Protein AF-A0A6I5C3G8-F1 (afdb_monomer_lite)

Structure (mmCIF, N/CA/C/O backbone):
data_AF-A0A6I5C3G8-F1
#
_entry.id   AF-A0A6I5C3G8-F1
#
loop_
_atom_site.group_PDB
_atom_site.id
_atom_site.type_symbol
_atom_site.label_atom_id
_atom_site.label_alt_id
_atom_site.label_comp_id
_atom_site.label_asym_id
_atom_site.label_entity_id
_atom_site.label_seq_id
_atom_site.pdbx_PDB_ins_code
_atom_site.Cartn_x
_atom_site.Cartn_y
_atom_site.Cartn_z
_atom_site.occupancy
_atom_site.B_iso_or_equiv
_atom_site.auth_seq_id
_atom_site.auth_comp_id
_atom_site.auth_asym_id
_atom_site.auth_atom_id
_atom_site.pdbx_PDB_model_num
ATOM 1 N N . MET A 1 1 ? 79.965 7.608 -47.794 1.00 41.91 1 MET A N 1
ATOM 2 C CA . MET A 1 1 ? 79.517 8.534 -48.854 1.00 41.91 1 MET A CA 1
ATOM 3 C C . MET A 1 1 ? 78.112 8.096 -49.259 1.00 41.91 1 MET A C 1
ATOM 5 O O . MET A 1 1 ? 78.017 7.199 -50.078 1.00 41.91 1 MET A O 1
ATOM 9 N N . HIS A 1 2 ? 77.092 8.717 -48.64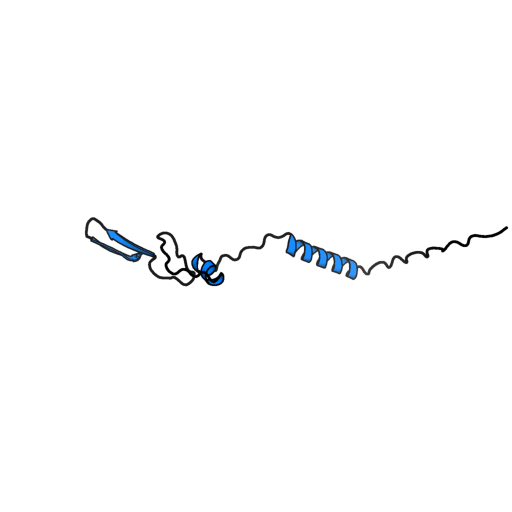3 1.00 41.38 2 HIS A N 1
ATOM 10 C CA . HIS A 1 2 ? 75.659 8.724 -49.014 1.00 41.38 2 HIS A CA 1
ATOM 11 C C . HIS A 1 2 ? 74.858 7.411 -48.857 1.00 41.38 2 HIS A C 1
ATOM 13 O O . HIS A 1 2 ? 75.323 6.354 -49.249 1.00 41.38 2 HIS A O 1
ATOM 19 N N . ASP A 1 3 ? 73.629 7.378 -48.341 1.00 47.25 3 ASP A N 1
ATOM 20 C CA . ASP A 1 3 ? 72.772 8.361 -47.662 1.00 47.25 3 ASP A CA 1
ATOM 21 C C . ASP A 1 3 ? 71.608 7.566 -47.024 1.00 47.25 3 ASP A C 1
ATOM 23 O O . ASP A 1 3 ? 71.046 6.670 -47.656 1.00 47.25 3 ASP A O 1
ATOM 27 N N . VAL A 1 4 ? 71.277 7.845 -45.759 1.00 57.59 4 VAL A N 1
ATOM 2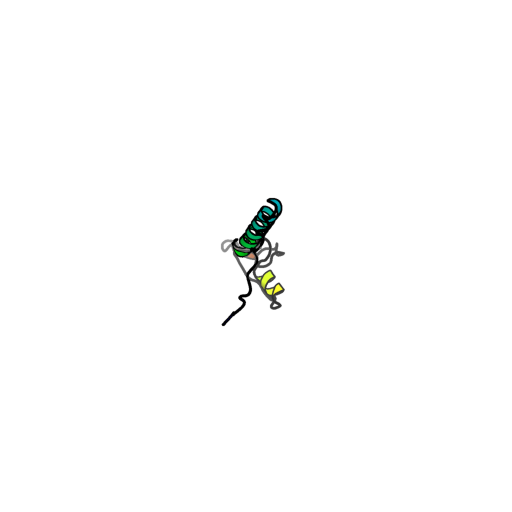8 C CA . VAL A 1 4 ? 70.132 7.253 -45.047 1.00 57.59 4 VAL A CA 1
ATOM 29 C C . VAL A 1 4 ? 68.866 7.988 -45.491 1.00 57.59 4 VAL A C 1
ATOM 31 O O . VAL A 1 4 ? 68.585 9.105 -45.059 1.00 57.59 4 VAL A O 1
ATOM 34 N N . SER A 1 5 ? 68.079 7.352 -46.357 1.00 56.06 5 SER A N 1
ATOM 35 C CA . SER A 1 5 ? 66.788 7.886 -46.792 1.00 56.06 5 SER A CA 1
ATOM 36 C C . SER A 1 5 ? 65.731 7.726 -45.693 1.00 56.06 5 SER A C 1
ATOM 38 O O . SER A 1 5 ? 65.309 6.621 -45.354 1.00 56.06 5 SER A O 1
ATOM 40 N N . ARG A 1 6 ? 65.315 8.864 -45.124 1.00 57.19 6 ARG A N 1
ATOM 41 C CA . ARG A 1 6 ? 64.185 9.004 -44.191 1.00 57.19 6 ARG A CA 1
ATOM 42 C C . ARG A 1 6 ? 62.850 8.679 -44.879 1.00 57.19 6 ARG A C 1
ATOM 44 O O . ARG A 1 6 ? 62.643 9.132 -46.003 1.00 57.19 6 ARG A O 1
ATOM 51 N N . PRO A 1 7 ? 61.881 8.060 -44.184 1.00 53.09 7 PRO A N 1
ATOM 52 C CA . PRO A 1 7 ? 60.479 8.172 -44.562 1.00 53.09 7 PRO A CA 1
ATOM 53 C C . PRO A 1 7 ? 59.969 9.583 -44.223 1.00 53.09 7 PRO A C 1
ATOM 55 O O . PRO A 1 7 ? 59.969 10.010 -43.067 1.00 53.09 7 PRO A O 1
ATOM 58 N N . THR A 1 8 ? 59.551 10.331 -45.241 1.00 56.59 8 THR A N 1
ATOM 59 C CA . THR A 1 8 ? 58.846 11.606 -45.094 1.00 56.59 8 THR A CA 1
ATOM 60 C C . THR A 1 8 ? 57.381 11.335 -44.749 1.00 56.59 8 THR A C 1
ATOM 62 O O . THR A 1 8 ? 56.616 10.814 -45.557 1.00 56.59 8 THR A O 1
ATOM 65 N N . ALA A 1 9 ? 56.980 11.687 -43.526 1.00 52.88 9 ALA A N 1
ATOM 66 C CA . ALA A 1 9 ? 55.578 11.771 -43.141 1.00 52.88 9 ALA A CA 1
ATOM 67 C C . ALA A 1 9 ? 54.904 12.864 -43.984 1.00 52.88 9 ALA A C 1
ATOM 69 O O . ALA A 1 9 ? 55.232 14.046 -43.863 1.00 52.88 9 ALA A O 1
ATOM 70 N N . GLY A 1 10 ? 53.999 12.459 -44.875 1.00 50.41 10 GLY A N 1
ATOM 71 C CA . GLY A 1 10 ? 53.152 13.388 -45.613 1.00 50.41 10 GLY A CA 1
ATOM 72 C C . GLY A 1 10 ? 52.277 14.204 -44.654 1.00 50.41 10 GLY A C 1
ATOM 73 O O . GLY A 1 10 ? 51.955 13.729 -43.560 1.00 50.41 10 GLY A O 1
ATOM 74 N N . PRO A 1 11 ? 51.879 15.429 -45.030 1.00 48.94 11 PRO A N 1
ATOM 75 C CA . PRO A 1 11 ? 50.966 16.213 -44.220 1.00 48.94 11 PRO A CA 1
ATOM 76 C C . PRO A 1 11 ? 49.655 15.437 -44.116 1.00 48.94 11 PRO A C 1
ATOM 78 O O . PRO A 1 11 ? 49.006 15.162 -45.127 1.00 48.94 11 PRO A O 1
ATOM 81 N N . ALA A 1 12 ? 49.272 15.071 -42.892 1.00 52.31 12 ALA A N 1
ATOM 82 C CA . ALA A 1 12 ? 47.915 14.656 -42.598 1.00 52.31 12 ALA A CA 1
ATOM 83 C C . ALA A 1 12 ? 47.012 15.796 -43.071 1.00 52.31 12 ALA A C 1
ATOM 85 O O . ALA A 1 12 ? 46.961 16.860 -42.451 1.00 52.31 12 ALA A O 1
ATOM 86 N N . ALA A 1 13 ? 46.386 15.605 -44.232 1.00 50.84 13 ALA A N 1
ATOM 87 C CA . ALA A 1 13 ? 45.388 16.505 -44.757 1.00 50.84 13 ALA A CA 1
ATOM 88 C C . ALA A 1 13 ? 44.328 16.626 -43.668 1.00 50.84 13 ALA A C 1
ATOM 90 O O . ALA A 1 13 ? 43.561 15.696 -43.423 1.00 50.84 13 ALA A O 1
ATOM 91 N N . ALA A 1 14 ? 44.354 17.748 -42.954 1.00 60.78 14 ALA A N 1
ATOM 92 C CA . ALA A 1 14 ? 43.339 18.105 -41.992 1.00 60.78 14 ALA A CA 1
ATOM 93 C C . ALA A 1 14 ? 42.056 18.324 -42.793 1.00 60.78 14 ALA A C 1
ATOM 95 O O . ALA A 1 14 ? 41.756 19.434 -43.236 1.00 60.78 14 ALA A O 1
ATOM 96 N N . LEU A 1 15 ? 41.332 17.233 -43.046 1.00 59.28 15 LEU A N 1
ATOM 97 C CA . LEU A 1 15 ? 39.977 17.277 -43.552 1.00 59.28 15 LEU A CA 1
ATOM 98 C C . LEU A 1 15 ? 39.188 18.078 -42.525 1.00 59.28 15 LEU A C 1
ATOM 100 O O . LEU A 1 15 ? 38.871 17.574 -41.450 1.00 59.28 15 LEU A O 1
ATOM 104 N N . ARG A 1 16 ? 38.930 19.354 -42.830 1.00 62.09 16 ARG A N 1
ATOM 105 C CA . ARG A 1 16 ? 37.992 20.177 -42.071 1.00 62.09 16 ARG A CA 1
ATOM 106 C C . ARG A 1 16 ? 36.672 19.419 -42.089 1.00 62.09 16 ARG A C 1
ATOM 108 O O . ARG A 1 16 ? 36.079 19.310 -43.166 1.00 62.09 16 ARG A O 1
ATOM 115 N N . PRO A 1 17 ? 36.219 18.871 -40.951 1.00 58.12 17 PRO A N 1
ATOM 116 C CA . PRO A 1 17 ? 34.952 18.187 -40.951 1.00 58.12 17 PRO A CA 1
ATOM 117 C C . PRO A 1 17 ? 33.890 19.226 -41.323 1.00 58.12 17 PRO A C 1
ATOM 119 O O . PRO A 1 17 ? 33.927 20.351 -40.805 1.00 58.12 17 PRO A O 1
ATOM 122 N N . PRO A 1 18 ? 32.959 18.895 -42.232 1.00 69.06 18 PRO A N 1
ATOM 123 C CA . PRO A 1 18 ? 31.773 19.699 -42.458 1.00 69.06 18 PRO A CA 1
ATOM 124 C C . PRO A 1 18 ? 31.176 20.082 -41.108 1.00 69.06 18 PRO A C 1
ATOM 126 O O . PRO A 1 18 ? 31.117 19.256 -40.197 1.00 69.06 18 PRO A O 1
ATOM 129 N N . ARG A 1 19 ? 30.713 21.324 -40.963 1.00 69.62 19 ARG A N 1
ATOM 130 C CA . ARG A 1 19 ? 30.116 21.814 -39.707 1.00 69.62 19 ARG A CA 1
ATOM 131 C C . ARG A 1 19 ? 29.019 20.877 -39.172 1.00 69.62 19 ARG A C 1
ATOM 133 O O . ARG A 1 19 ? 28.865 20.758 -37.965 1.00 69.62 19 ARG A O 1
ATOM 140 N N . HIS A 1 20 ? 28.356 20.147 -40.071 1.00 67.62 20 HIS A N 1
ATOM 141 C CA . HIS A 1 20 ? 27.372 19.103 -39.779 1.00 67.62 20 HIS A CA 1
ATOM 142 C C . HIS A 1 20 ? 27.932 17.880 -39.027 1.00 67.62 20 HIS A C 1
ATOM 144 O O . HIS A 1 20 ? 27.255 17.333 -38.161 1.00 67.62 20 HIS A O 1
ATOM 150 N N . LEU A 1 21 ? 29.170 17.465 -39.315 1.00 78.50 21 LEU A N 1
ATOM 151 C CA . LEU A 1 21 ? 29.854 16.371 -38.612 1.00 78.50 21 LEU A CA 1
ATOM 152 C C . LEU A 1 21 ? 30.262 16.784 -37.194 1.00 78.50 21 LEU A C 1
ATOM 154 O O . LEU A 1 21 ? 30.087 16.013 -36.255 1.00 78.50 21 LEU A O 1
ATOM 158 N N . LEU A 1 22 ? 30.730 18.023 -37.027 1.00 81.25 22 LEU A N 1
ATOM 159 C CA . LEU A 1 22 ? 31.018 18.596 -35.708 1.00 81.25 22 LEU A CA 1
ATOM 160 C C . LEU A 1 22 ? 29.748 18.710 -34.853 1.00 81.25 22 LEU A C 1
ATOM 162 O O . LEU A 1 22 ? 29.762 18.326 -33.686 1.00 81.25 22 LEU A O 1
ATOM 166 N N . SER A 1 23 ? 28.636 19.173 -35.433 1.00 83.94 23 SER A N 1
ATOM 167 C CA . SER A 1 23 ? 27.356 19.242 -34.720 1.00 83.94 23 SER A CA 1
ATOM 168 C C . SER A 1 23 ? 26.784 17.863 -34.386 1.00 83.94 23 SER A C 1
ATOM 170 O O . SER A 1 23 ? 26.245 17.688 -33.297 1.00 83.94 23 SER A O 1
ATOM 172 N N . ALA A 1 24 ? 26.926 16.873 -35.276 1.00 87.06 24 ALA A N 1
ATOM 173 C CA . ALA A 1 24 ? 26.452 15.512 -35.026 1.00 87.06 24 ALA A CA 1
ATOM 174 C C . ALA A 1 24 ? 27.209 14.844 -33.866 1.00 87.06 24 ALA A C 1
ATOM 176 O O . ALA A 1 24 ? 26.592 14.231 -32.998 1.00 87.06 24 ALA A O 1
ATOM 177 N N . LEU A 1 25 ? 28.534 15.014 -33.809 1.00 89.56 25 LEU A N 1
ATOM 178 C CA . LEU A 1 25 ? 29.354 14.498 -32.711 1.00 89.56 25 LEU A CA 1
ATOM 179 C C . LEU A 1 25 ? 29.045 15.190 -31.383 1.00 89.56 25 LEU A C 1
ATOM 181 O O . LEU A 1 25 ? 28.939 14.517 -30.361 1.00 89.56 25 LEU A O 1
ATOM 185 N N . ALA A 1 26 ? 28.855 16.512 -31.393 1.00 91.75 26 ALA A N 1
ATOM 186 C CA . ALA A 1 26 ? 28.464 17.253 -30.197 1.00 91.75 26 ALA A CA 1
ATOM 187 C C . ALA A 1 26 ? 27.093 16.799 -29.670 1.00 91.75 26 ALA A C 1
ATOM 189 O O . ALA A 1 26 ? 26.944 16.578 -28.471 1.00 91.75 26 ALA A O 1
ATOM 190 N N . ALA A 1 27 ? 26.114 16.594 -30.559 1.00 91.56 27 ALA A N 1
ATOM 191 C CA . ALA A 1 27 ? 24.800 16.074 -30.189 1.00 91.56 27 ALA A CA 1
ATOM 192 C C . ALA A 1 27 ? 24.892 14.653 -29.611 1.00 91.56 27 ALA A C 1
ATOM 194 O O . ALA A 1 27 ? 24.300 14.377 -28.570 1.00 91.56 27 ALA A O 1
ATOM 195 N N . LEU A 1 28 ? 25.678 13.768 -30.234 1.00 93.56 28 LEU A N 1
ATOM 196 C CA . LEU A 1 28 ? 25.880 12.406 -29.741 1.00 93.56 28 LEU A CA 1
ATOM 197 C C . LEU A 1 28 ? 26.564 12.388 -28.367 1.00 93.56 28 LEU A C 1
ATOM 199 O O . LEU A 1 28 ? 26.125 11.663 -27.478 1.00 93.56 28 LEU A O 1
ATOM 203 N N . ALA A 1 29 ? 27.601 13.207 -28.174 1.00 93.19 29 ALA A N 1
ATOM 204 C CA . ALA A 1 29 ? 28.289 13.336 -26.893 1.00 93.19 29 ALA A CA 1
ATOM 205 C C . ALA A 1 29 ? 27.361 13.885 -25.799 1.00 93.19 29 ALA A C 1
ATOM 207 O O . ALA A 1 29 ? 27.394 13.397 -24.671 1.00 93.19 29 ALA A O 1
ATOM 208 N N . LEU A 1 30 ? 26.498 14.850 -26.135 1.00 91.50 30 LEU A N 1
ATOM 209 C CA . LEU A 1 30 ? 25.505 15.388 -25.208 1.00 91.50 30 LEU A CA 1
ATOM 210 C C . LEU A 1 30 ? 24.475 14.320 -24.805 1.00 91.50 30 LEU A C 1
ATOM 212 O O . LEU A 1 30 ? 24.172 14.188 -23.624 1.00 91.50 30 LEU A O 1
ATOM 216 N N . VAL A 1 31 ? 23.976 13.526 -25.761 1.00 91.69 31 VAL A N 1
ATOM 217 C CA . VAL A 1 31 ? 23.031 12.425 -25.495 1.00 91.69 31 VAL A CA 1
ATOM 218 C C . VAL A 1 31 ? 23.677 11.343 -24.632 1.00 91.69 31 VAL A C 1
ATOM 220 O O . VAL A 1 31 ? 23.077 10.896 -23.656 1.00 91.69 31 VAL A O 1
ATOM 223 N N . LEU A 1 32 ? 24.912 10.947 -24.946 1.00 91.06 32 LEU A N 1
ATOM 224 C CA . LEU A 1 32 ? 25.627 9.925 -24.183 1.00 91.06 32 LEU A CA 1
ATOM 225 C C . LEU A 1 32 ? 25.969 10.411 -22.767 1.00 91.06 32 LEU A C 1
ATOM 227 O O . LEU A 1 32 ? 25.789 9.675 -21.801 1.00 91.06 32 LEU A O 1
ATOM 231 N N . GLY A 1 33 ? 26.391 11.671 -22.633 1.00 90.88 33 GLY A N 1
ATOM 232 C CA . GLY A 1 33 ? 26.607 12.313 -21.339 1.00 90.88 33 GLY A CA 1
ATOM 233 C C . GLY A 1 33 ? 25.321 12.423 -20.520 1.00 90.88 33 GLY A C 1
ATOM 234 O O . GLY A 1 33 ? 25.349 12.193 -19.315 1.00 90.88 33 GLY A O 1
ATOM 235 N N . ALA A 1 34 ? 24.183 12.695 -21.163 1.00 86.81 34 ALA A N 1
ATOM 236 C CA . ALA A 1 34 ? 22.884 12.737 -20.501 1.00 86.81 34 ALA A CA 1
ATOM 237 C C . ALA A 1 34 ? 22.445 11.351 -19.985 1.00 86.81 34 ALA A C 1
ATOM 239 O O . ALA A 1 34 ? 21.998 11.229 -18.848 1.00 86.81 34 ALA A O 1
ATOM 240 N N . LEU A 1 35 ? 22.634 10.292 -20.778 1.00 82.69 35 LEU A N 1
ATOM 241 C CA . LEU A 1 35 ? 22.3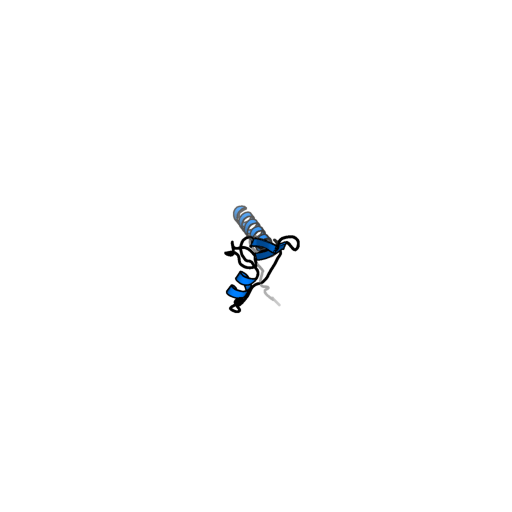03 8.915 -20.383 1.00 82.69 35 LEU A CA 1
ATOM 242 C C . LEU A 1 35 ? 23.080 8.435 -19.147 1.00 82.69 35 LEU A C 1
ATOM 244 O O . LEU A 1 35 ? 22.564 7.629 -18.380 1.00 82.69 35 LEU A O 1
ATOM 248 N N . ILE A 1 36 ? 24.312 8.915 -18.964 1.00 83.75 36 ILE A N 1
ATOM 249 C CA . ILE A 1 36 ? 25.191 8.508 -17.856 1.00 83.75 36 ILE A CA 1
ATOM 250 C C . ILE A 1 36 ? 25.061 9.463 -16.659 1.00 83.75 36 ILE A C 1
ATOM 252 O O . ILE A 1 36 ? 25.199 9.046 -15.511 1.00 83.75 36 ILE A O 1
ATOM 256 N N . GLY A 1 37 ? 24.840 10.753 -16.921 1.00 79.25 37 GLY A N 1
ATOM 257 C CA . GLY A 1 37 ? 24.933 11.815 -15.921 1.00 79.25 37 GLY A CA 1
ATOM 258 C C . GLY A 1 37 ? 23.619 12.193 -15.242 1.00 79.25 37 GLY A C 1
ATOM 259 O O . GLY A 1 37 ? 23.663 12.817 -14.182 1.00 79.25 37 GLY A O 1
ATOM 260 N N . LEU A 1 38 ? 22.460 11.852 -15.816 1.00 79.56 38 LEU A N 1
ATOM 261 C CA . LEU A 1 38 ? 21.183 12.128 -15.161 1.00 79.56 38 LEU A CA 1
ATOM 262 C C . LEU A 1 38 ? 20.828 10.991 -14.194 1.00 79.56 38 LEU A C 1
ATOM 264 O O . LEU A 1 38 ? 20.860 9.823 -14.588 1.00 79.56 38 LEU A O 1
ATOM 268 N N . PRO A 1 39 ? 20.436 11.299 -12.943 1.00 70.75 39 PRO A N 1
ATOM 269 C CA . PRO A 1 39 ? 19.847 10.292 -12.079 1.00 70.75 39 PRO A CA 1
ATOM 270 C C . PRO A 1 39 ? 18.581 9.768 -12.759 1.00 70.75 39 PRO A C 1
ATOM 272 O O . PRO A 1 39 ? 17.704 10.546 -13.142 1.00 70.75 39 PRO A O 1
ATOM 275 N N . ALA A 1 40 ? 18.484 8.449 -12.920 1.00 70.19 40 ALA A N 1
ATOM 276 C CA . ALA A 1 40 ? 17.252 7.835 -13.382 1.00 70.19 40 ALA A CA 1
ATOM 277 C C . ALA A 1 40 ? 16.132 8.228 -12.411 1.00 70.19 40 ALA A C 1
ATOM 279 O O . ALA A 1 40 ? 16.197 7.926 -11.216 1.00 70.19 40 ALA A O 1
ATOM 280 N N . VAL A 1 41 ? 15.108 8.921 -12.912 1.00 62.47 41 VAL A N 1
ATOM 281 C CA . VAL A 1 41 ? 13.881 9.119 -12.146 1.00 62.47 41 VAL A CA 1
ATOM 282 C C . VAL A 1 41 ? 13.263 7.740 -11.965 1.00 62.47 41 VAL A C 1
ATOM 284 O O . VAL A 1 41 ? 12.778 7.124 -12.913 1.00 62.47 41 VAL A O 1
ATOM 287 N N . SER A 1 42 ? 13.354 7.202 -10.750 1.00 57.22 42 SER A N 1
ATOM 288 C CA . SER A 1 42 ? 12.636 5.983 -10.412 1.00 57.22 42 SER A CA 1
ATOM 289 C C . SER A 1 42 ? 11.157 6.317 -10.546 1.00 57.22 42 SER A C 1
ATOM 291 O O . SER A 1 42 ? 10.618 7.079 -9.743 1.00 57.22 42 SER A O 1
ATOM 293 N N . GLN A 1 43 ? 10.505 5.803 -11.591 1.00 54.84 43 GLN A N 1
ATOM 294 C CA . GLN A 1 43 ? 9.059 5.909 -11.764 1.00 54.84 43 GLN A CA 1
ATOM 295 C C . GLN A 1 43 ? 8.366 4.976 -10.762 1.00 54.84 43 GLN A C 1
ATOM 297 O O . GLN A 1 43 ? 7.587 4.099 -11.122 1.00 54.84 43 GLN A O 1
ATOM 302 N N . ALA A 1 44 ? 8.649 5.157 -9.473 1.00 52.31 44 ALA A N 1
ATOM 303 C CA . ALA A 1 44 ? 7.900 4.569 -8.377 1.00 52.31 44 ALA A CA 1
ATOM 304 C C . ALA A 1 44 ? 6.581 5.338 -8.210 1.00 52.31 44 ALA A C 1
ATOM 306 O O . ALA A 1 44 ? 6.277 5.890 -7.160 1.00 52.31 44 ALA A O 1
ATOM 307 N N . ALA A 1 45 ? 5.804 5.372 -9.288 1.00 58.84 45 ALA A N 1
ATOM 308 C CA . ALA A 1 45 ? 4.372 5.588 -9.237 1.00 58.84 45 ALA A CA 1
ATOM 309 C C . ALA A 1 45 ? 3.602 4.254 -9.398 1.00 58.84 45 ALA A C 1
ATOM 311 O O . ALA A 1 45 ? 2.390 4.292 -9.550 1.00 58.84 45 ALA A O 1
ATOM 312 N N . GLY A 1 46 ? 4.256 3.073 -9.369 1.00 70.94 46 GLY A N 1
ATOM 313 C CA . GLY A 1 46 ? 3.604 1.827 -9.820 1.00 70.94 46 GLY A CA 1
ATOM 314 C C . GLY A 1 46 ? 4.092 0.476 -9.277 1.00 70.94 46 GLY A C 1
ATOM 315 O O . GLY A 1 46 ? 3.737 -0.542 -9.853 1.00 70.94 46 GLY A O 1
ATOM 316 N N . SER A 1 47 ? 4.873 0.412 -8.195 1.00 82.19 47 SER A N 1
ATOM 317 C CA . SER A 1 47 ? 5.231 -0.873 -7.567 1.00 82.19 47 SER A CA 1
ATOM 318 C C . SER A 1 47 ? 5.397 -0.699 -6.058 1.00 82.19 47 SER A C 1
ATOM 320 O O . SER A 1 47 ? 6.296 0.014 -5.610 1.00 82.19 47 SER A O 1
ATOM 322 N N . LEU A 1 48 ? 4.536 -1.340 -5.272 1.00 93.50 48 LEU A N 1
ATOM 323 C CA . LEU A 1 48 ? 4.617 -1.410 -3.814 1.00 93.50 48 LEU A CA 1
ATOM 324 C C . LEU A 1 48 ? 5.464 -2.618 -3.371 1.00 93.50 48 LEU A C 1
ATOM 326 O O . LEU A 1 48 ? 5.881 -3.418 -4.211 1.00 93.50 48 LEU A O 1
ATOM 330 N N . PRO A 1 49 ? 5.790 -2.759 -2.070 1.00 95.00 49 PRO A N 1
ATOM 331 C CA . PRO A 1 49 ? 6.721 -3.786 -1.607 1.00 95.00 49 PRO A CA 1
ATOM 332 C C . PRO A 1 49 ? 6.399 -5.201 -2.103 1.00 95.00 49 PRO A C 1
ATOM 334 O O . PRO A 1 49 ? 7.298 -5.883 -2.587 1.00 95.00 49 PRO A O 1
ATOM 337 N N . CYS A 1 50 ? 5.136 -5.631 -2.056 1.00 96.88 50 CYS A N 1
ATOM 338 C CA . CYS A 1 50 ? 4.764 -6.969 -2.515 1.00 96.88 50 CYS A CA 1
ATOM 339 C C . CYS A 1 50 ? 4.791 -7.132 -4.038 1.00 96.88 50 CYS A C 1
ATOM 341 O O . CYS A 1 50 ? 5.023 -8.248 -4.501 1.00 96.88 50 CYS A O 1
ATOM 343 N N . ASP A 1 51 ? 4.645 -6.053 -4.813 1.00 95.81 51 ASP A N 1
ATOM 344 C CA . ASP A 1 51 ? 4.871 -6.096 -6.262 1.00 95.81 51 ASP A CA 1
ATOM 345 C C . ASP A 1 51 ? 6.358 -6.380 -6.566 1.00 95.81 51 ASP A C 1
ATOM 347 O O . ASP A 1 51 ? 6.671 -7.228 -7.402 1.00 95.81 51 ASP A O 1
ATOM 351 N N . ILE A 1 52 ? 7.280 -5.750 -5.820 1.00 95.56 52 ILE A N 1
ATOM 352 C CA . ILE A 1 52 ? 8.737 -5.947 -5.973 1.00 95.56 52 ILE A CA 1
ATOM 353 C C . ILE A 1 52 ? 9.134 -7.381 -5.608 1.00 95.56 52 ILE A C 1
ATOM 355 O O . ILE A 1 52 ? 9.854 -8.038 -6.359 1.00 95.56 52 ILE A O 1
ATOM 359 N N . TYR A 1 53 ? 8.652 -7.882 -4.469 1.00 95.69 53 TYR A N 1
ATOM 360 C CA . TYR A 1 53 ? 8.918 -9.255 -4.033 1.00 95.69 53 TYR A CA 1
ATOM 361 C C . TYR A 1 53 ? 8.358 -10.294 -5.015 1.00 95.69 53 TYR A C 1
ATOM 363 O O . TYR A 1 53 ? 9.030 -11.275 -5.334 1.00 95.69 53 TYR A O 1
ATOM 371 N N . GLY A 1 54 ? 7.160 -10.051 -5.558 1.00 96.50 54 GLY A N 1
ATOM 372 C CA . GLY A 1 54 ? 6.581 -10.884 -6.611 1.00 96.50 54 GLY A CA 1
ATOM 373 C C . GLY A 1 54 ? 7.442 -10.915 -7.875 1.00 96.50 54 GLY A C 1
ATOM 374 O O . GLY A 1 54 ? 7.753 -11.996 -8.375 1.00 96.50 54 GLY A O 1
ATOM 375 N N . ALA A 1 55 ? 7.898 -9.751 -8.346 1.00 95.94 55 ALA A N 1
ATOM 376 C CA . ALA A 1 55 ? 8.772 -9.648 -9.515 1.00 95.94 55 ALA A CA 1
ATOM 377 C C . ALA A 1 55 ? 10.136 -10.342 -9.317 1.00 95.94 55 ALA A C 1
ATOM 379 O O . ALA A 1 55 ? 10.721 -10.833 -10.281 1.00 95.94 55 ALA A O 1
ATOM 380 N N . ALA A 1 56 ? 10.626 -10.425 -8.076 1.00 96.06 56 ALA A N 1
ATOM 381 C CA . ALA A 1 56 ? 11.879 -11.094 -7.723 1.00 96.06 56 ALA A CA 1
ATOM 382 C C . ALA A 1 56 ? 11.757 -12.624 -7.543 1.00 96.06 56 ALA A C 1
ATOM 384 O O . ALA A 1 56 ? 12.753 -13.284 -7.244 1.00 96.06 56 ALA A O 1
ATOM 385 N N . GLY A 1 57 ? 10.562 -13.204 -7.704 1.00 97.06 57 GLY A N 1
ATOM 386 C CA . GLY A 1 57 ? 10.328 -14.643 -7.524 1.00 97.06 57 GLY A CA 1
ATOM 387 C C . GLY A 1 57 ? 10.176 -15.090 -6.064 1.00 97.06 57 GLY A C 1
ATOM 388 O O . GLY A 1 57 ? 10.118 -16.289 -5.798 1.00 97.06 57 GLY A O 1
ATOM 389 N N . THR A 1 58 ? 10.072 -14.151 -5.120 1.00 97.00 58 THR A N 1
ATOM 390 C CA . THR A 1 58 ? 9.848 -14.406 -3.686 1.00 97.00 58 THR A CA 1
ATOM 391 C C . THR A 1 58 ? 8.557 -13.727 -3.208 1.00 97.00 58 THR A C 1
ATOM 393 O O . THR A 1 58 ? 8.602 -12.848 -2.349 1.00 97.00 58 THR A O 1
ATOM 396 N N . PRO A 1 59 ? 7.382 -14.089 -3.761 1.00 96.31 59 PRO A N 1
ATOM 397 C CA . PRO A 1 59 ? 6.140 -13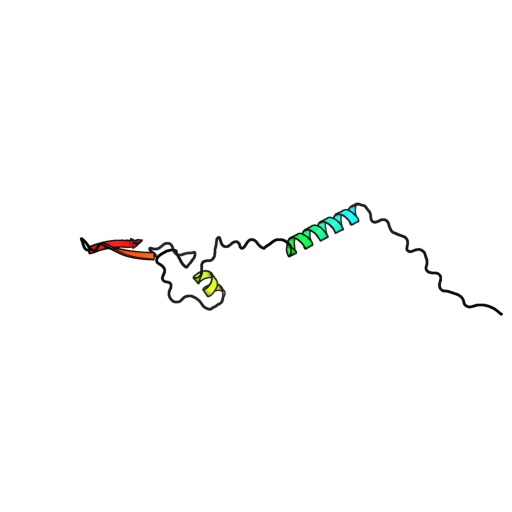.353 -3.535 1.00 96.31 59 PRO A CA 1
ATOM 398 C C . PRO A 1 59 ? 5.708 -13.330 -2.062 1.00 96.31 59 PRO A C 1
ATOM 400 O O . PRO A 1 59 ? 5.889 -14.298 -1.320 1.00 96.31 59 PRO A O 1
ATOM 403 N N . CYS A 1 60 ? 5.062 -12.233 -1.656 1.00 96.81 60 CYS A N 1
ATOM 404 C CA . CYS A 1 60 ? 4.411 -12.135 -0.351 1.00 96.81 60 CYS A CA 1
ATOM 405 C C . CYS A 1 60 ? 3.315 -13.204 -0.214 1.00 96.81 60 CYS A C 1
ATOM 407 O O . CYS A 1 60 ? 2.386 -13.241 -1.017 1.00 96.81 60 CYS A O 1
ATOM 409 N N . VAL A 1 61 ? 3.368 -14.011 0.847 1.00 96.88 61 VAL A N 1
ATOM 410 C CA . VAL A 1 61 ? 2.271 -14.929 1.224 1.00 96.88 61 VAL A CA 1
ATOM 411 C C . VAL A 1 61 ? 1.266 -14.284 2.185 1.00 96.88 61 VAL A C 1
ATOM 413 O O . VAL A 1 61 ? 0.124 -14.721 2.276 1.00 96.88 61 VAL A O 1
ATOM 416 N N . ALA A 1 62 ? 1.685 -13.224 2.880 1.00 95.94 62 ALA A N 1
ATOM 417 C CA . ALA A 1 62 ? 0.862 -12.390 3.748 1.00 95.94 62 ALA A CA 1
ATOM 418 C C . ALA A 1 62 ? 1.420 -10.960 3.766 1.00 95.94 62 ALA A C 1
ATOM 420 O O . ALA A 1 62 ? 2.633 -10.761 3.662 1.00 95.94 62 ALA A O 1
ATOM 421 N N . ALA A 1 63 ? 0.543 -9.968 3.907 1.00 96.38 63 ALA A N 1
ATOM 422 C CA . ALA A 1 63 ? 0.912 -8.558 3.952 1.00 96.38 63 ALA A CA 1
ATOM 423 C C . ALA A 1 63 ? 0.043 -7.828 4.986 1.00 96.38 63 ALA A C 1
ATOM 425 O O . ALA A 1 63 ? -1.180 -7.826 4.874 1.00 96.38 63 ALA A O 1
ATOM 426 N N . HIS A 1 64 ? 0.676 -7.205 5.984 1.00 96.62 64 HIS A N 1
ATOM 427 C CA . HIS A 1 64 ? -0.002 -6.474 7.057 1.00 96.62 64 HIS A CA 1
ATOM 428 C C . HIS A 1 64 ? 0.552 -5.055 7.170 1.00 96.62 64 HIS A C 1
ATOM 430 O O . HIS A 1 64 ? 1.766 -4.853 7.200 1.00 96.62 64 HIS A O 1
ATOM 436 N N . SER A 1 65 ? -0.338 -4.069 7.234 1.00 95.69 65 SER A N 1
ATOM 437 C CA . SER A 1 65 ? 0.002 -2.654 7.369 1.00 95.69 65 SER A CA 1
ATOM 438 C C . SER A 1 65 ? -1.227 -1.890 7.847 1.00 95.69 65 SER A C 1
ATOM 440 O O . SER A 1 65 ? -2.328 -2.188 7.408 1.00 95.69 65 SER A O 1
ATOM 442 N N . THR A 1 66 ? -1.047 -0.900 8.718 1.00 96.88 66 THR A N 1
ATOM 443 C CA . THR A 1 66 ? -2.119 0.003 9.181 1.00 96.88 66 THR A CA 1
ATOM 444 C C . THR A 1 66 ? -2.000 1.411 8.599 1.00 96.88 66 THR A C 1
ATOM 446 O O . THR A 1 66 ? -2.811 2.280 8.903 1.00 96.88 66 THR A O 1
ATOM 449 N N . THR A 1 67 ? -0.966 1.665 7.791 1.00 95.56 67 THR A N 1
ATOM 450 C CA . THR A 1 67 ? -0.626 3.019 7.322 1.00 95.56 67 THR A CA 1
ATOM 451 C C . THR A 1 67 ? -0.813 3.198 5.822 1.00 95.56 67 THR A C 1
ATOM 453 O O . THR A 1 67 ? -1.201 4.272 5.377 1.00 95.56 67 THR A O 1
ATOM 456 N N . ARG A 1 68 ? -0.516 2.164 5.029 1.00 94.81 68 ARG A N 1
ATOM 457 C CA . ARG A 1 68 ? -0.615 2.185 3.561 1.00 94.81 68 ARG A CA 1
ATOM 458 C C . ARG A 1 68 ? -0.763 0.780 2.985 1.00 94.81 68 ARG A C 1
ATOM 460 O O . ARG A 1 68 ? -0.338 -0.183 3.625 1.00 94.81 68 ARG A O 1
ATOM 467 N N . ALA A 1 69 ? -1.266 0.672 1.757 1.00 95.94 69 ALA A N 1
ATOM 468 C CA . ALA A 1 69 ? -1.231 -0.578 1.001 1.00 95.94 69 ALA A CA 1
ATOM 469 C C . ALA A 1 69 ? 0.217 -1.077 0.804 1.00 95.94 69 ALA A C 1
ATOM 471 O O . ALA A 1 69 ? 1.171 -0.296 0.827 1.00 95.94 69 ALA A O 1
ATOM 472 N N . LEU A 1 70 ? 0.379 -2.389 0.612 1.00 96.00 70 LEU A N 1
ATOM 473 C CA . LEU A 1 70 ? 1.664 -3.030 0.286 1.00 96.00 70 LEU A CA 1
ATOM 474 C C . LEU A 1 70 ? 1.680 -3.671 -1.109 1.00 96.00 70 LEU A C 1
ATOM 476 O O . LEU A 1 70 ? 2.721 -4.171 -1.529 1.00 96.00 70 LEU A O 1
ATOM 480 N N . LEU A 1 71 ? 0.550 -3.629 -1.816 1.00 95.44 71 LEU A N 1
ATOM 481 C CA . LEU A 1 71 ? 0.347 -4.175 -3.153 1.00 95.44 71 LEU A CA 1
ATOM 482 C C . LEU A 1 71 ? -0.421 -3.149 -3.995 1.00 95.44 71 LEU A C 1
ATOM 484 O O . LEU A 1 71 ? -1.421 -2.608 -3.523 1.00 95.44 71 LEU A O 1
ATOM 488 N N . SER A 1 72 ? 0.042 -2.887 -5.217 1.00 94.81 72 SER A N 1
ATOM 489 C CA . SER A 1 72 ? -0.499 -1.855 -6.120 1.00 94.81 72 SER A CA 1
ATOM 490 C C . SER A 1 72 ? -1.974 -2.022 -6.463 1.00 94.81 72 SER A C 1
ATOM 492 O O . SER A 1 72 ? -2.693 -1.034 -6.587 1.00 94.81 72 SER A O 1
ATOM 494 N N . SER A 1 73 ? -2.441 -3.262 -6.560 1.00 92.94 73 SER A N 1
ATOM 495 C CA . SER A 1 73 ? -3.831 -3.593 -6.870 1.00 92.94 73 SER A CA 1
ATOM 496 C C . SER A 1 73 ? -4.751 -3.643 -5.645 1.00 92.94 73 SER A C 1
ATOM 498 O O . SER A 1 73 ? -5.949 -3.889 -5.795 1.00 92.94 73 SER A O 1
ATOM 500 N N . TYR A 1 74 ? -4.230 -3.438 -4.431 1.00 95.00 74 TYR A N 1
ATOM 501 C CA . TYR A 1 74 ? -5.029 -3.552 -3.216 1.00 95.00 74 TYR A CA 1
ATOM 502 C C . TYR A 1 74 ? -5.854 -2.287 -2.958 1.00 95.00 74 TYR A C 1
ATOM 504 O O . TYR A 1 74 ? -5.305 -1.221 -2.690 1.00 95.00 74 TYR A O 1
ATOM 512 N N . ALA A 1 75 ? -7.179 -2.440 -2.988 1.00 95.06 75 ALA A N 1
ATOM 513 C CA . ALA A 1 75 ? -8.154 -1.370 -2.756 1.00 95.06 75 ALA A CA 1
ATOM 514 C C . ALA A 1 75 ? -9.121 -1.665 -1.587 1.00 95.06 75 ALA A C 1
ATOM 516 O O . ALA A 1 75 ? -10.156 -1.017 -1.462 1.00 95.06 75 ALA A O 1
ATOM 517 N N . GLY A 1 76 ? -8.815 -2.680 -0.770 1.00 96.62 76 GLY A N 1
ATOM 518 C CA . GLY A 1 76 ? -9.607 -3.049 0.406 1.00 96.62 76 GLY A CA 1
ATOM 519 C C . GLY A 1 76 ? -9.205 -2.285 1.675 1.00 96.62 76 GLY A C 1
ATOM 520 O O . GLY A 1 76 ? -8.258 -1.496 1.642 1.00 96.62 76 GLY A O 1
ATOM 521 N N . PRO A 1 77 ? -9.897 -2.538 2.800 1.00 97.44 77 PRO A N 1
ATOM 522 C CA . PRO A 1 77 ? -9.542 -1.953 4.086 1.00 97.44 77 PRO A CA 1
ATOM 523 C C . PRO A 1 77 ? -8.297 -2.608 4.683 1.00 97.44 77 PRO A C 1
ATOM 525 O O . PRO A 1 77 ? -8.190 -3.831 4.767 1.00 97.44 77 PRO A O 1
ATOM 528 N N . LEU A 1 78 ? -7.368 -1.783 5.146 1.00 97.75 78 LEU A N 1
ATOM 529 C CA . LEU A 1 78 ? -6.102 -2.207 5.732 1.00 97.75 78 LEU A CA 1
ATOM 530 C C . LEU A 1 78 ? -6.294 -2.859 7.103 1.00 97.75 78 LEU A C 1
ATOM 532 O O . LEU A 1 78 ? -5.595 -3.817 7.446 1.00 97.75 78 LEU A O 1
ATOM 536 N N . TYR A 1 79 ? -7.216 -2.322 7.900 1.00 98.06 79 TYR A N 1
ATOM 537 C CA . TYR A 1 79 ? -7.536 -2.842 9.223 1.00 98.06 79 TYR A CA 1
ATOM 538 C C . TYR A 1 79 ? -8.952 -2.459 9.644 1.00 98.06 79 TYR A C 1
ATOM 540 O O . TYR A 1 79 ? -9.611 -1.625 9.035 1.00 98.06 79 TYR A O 1
ATOM 548 N N . GLN A 1 80 ? -9.412 -3.076 10.727 1.00 98.25 80 GLN A N 1
ATOM 549 C CA . GLN A 1 80 ? -10.680 -2.748 11.357 1.00 98.25 80 GLN A CA 1
ATOM 550 C C . GLN A 1 80 ? -10.415 -2.156 12.734 1.00 98.25 80 GLN A C 1
ATOM 552 O O . GLN A 1 80 ? -9.643 -2.707 13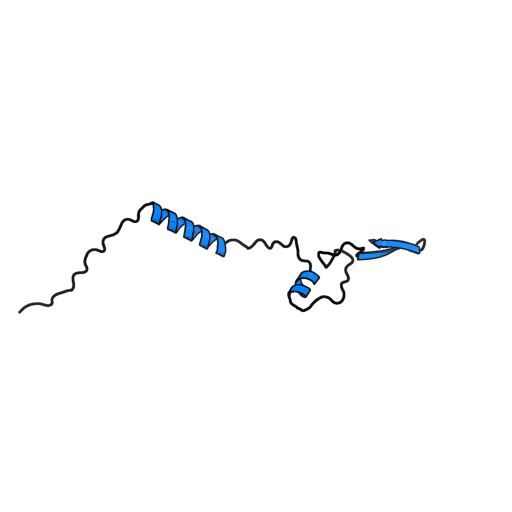.523 1.00 98.25 80 GLN A O 1
ATOM 557 N N . VAL A 1 81 ? -11.085 -1.053 13.048 1.00 97.81 81 VAL A N 1
ATOM 558 C CA . VAL A 1 81 ? -11.095 -0.501 14.403 1.00 97.81 81 VAL A CA 1
ATOM 559 C C . VAL A 1 81 ? -12.348 -0.947 15.133 1.00 97.81 81 VAL A C 1
ATOM 561 O O . VAL A 1 81 ? -13.429 -1.021 14.554 1.00 97.81 81 VAL A O 1
ATOM 564 N N . THR A 1 82 ? -12.198 -1.223 16.425 1.00 98.38 82 THR A N 1
ATOM 565 C CA . THR A 1 82 ? -13.320 -1.431 17.343 1.00 98.38 82 THR A CA 1
ATOM 566 C C . THR A 1 82 ? -13.313 -0.305 18.366 1.00 98.38 82 THR A C 1
ATOM 568 O O . THR A 1 82 ? -12.304 -0.080 19.038 1.00 98.38 82 THR A O 1
ATOM 571 N N . ARG A 1 83 ? -14.427 0.416 18.492 1.00 98.12 83 ARG A N 1
ATOM 572 C CA . ARG A 1 83 ? -14.577 1.477 19.489 1.00 98.12 83 ARG A CA 1
ATOM 573 C C . ARG A 1 83 ? -14.871 0.855 20.853 1.00 98.12 83 ARG A C 1
ATOM 575 O O . ARG A 1 83 ? -15.810 0.084 21.006 1.00 98.12 83 ARG A O 1
ATOM 582 N N . ALA A 1 84 ? -14.083 1.218 21.861 1.00 98.25 84 ALA A N 1
ATOM 583 C CA . ALA A 1 84 ? -14.191 0.618 23.192 1.00 98.25 84 ALA A CA 1
ATOM 584 C C . ALA A 1 84 ? -15.508 0.938 23.927 1.00 98.25 84 ALA A C 1
ATOM 586 O O . ALA A 1 84 ? -15.937 0.155 24.764 1.00 98.25 84 ALA A O 1
ATOM 587 N N . SER A 1 85 ? -16.144 2.078 23.638 1.00 98.31 85 SER A N 1
ATOM 588 C CA . SER A 1 85 ? -17.334 2.541 24.366 1.00 98.31 85 SER A CA 1
ATOM 589 C C . SER A 1 85 ? -18.606 1.756 24.054 1.00 98.31 85 SER A C 1
ATOM 591 O O . SER A 1 85 ? -19.479 1.653 24.907 1.00 98.31 85 SER A O 1
ATOM 593 N N . ASP A 1 86 ? -18.735 1.250 22.831 1.00 97.75 86 ASP A N 1
ATOM 594 C CA . ASP A 1 86 ? -19.965 0.639 22.313 1.00 97.75 86 ASP A CA 1
ATOM 595 C C . ASP A 1 86 ? -19.709 -0.640 21.497 1.00 97.75 86 ASP A C 1
ATOM 597 O O . ASP A 1 86 ? -20.651 -1.279 21.035 1.00 97.75 86 ASP A O 1
ATOM 601 N N . GLY A 1 87 ? -18.445 -1.041 21.320 1.00 98.00 87 GLY A N 1
ATOM 602 C CA . GLY A 1 87 ? -18.067 -2.219 20.542 1.00 98.00 87 GLY A CA 1
ATOM 603 C C . GLY A 1 87 ? -18.282 -2.071 19.033 1.00 98.00 87 GLY A C 1
ATOM 604 O O . GLY A 1 87 ? -18.118 -3.056 18.308 1.00 98.00 87 GLY A O 1
ATOM 605 N N . ALA A 1 88 ? -18.633 -0.878 18.541 1.00 98.31 88 ALA A N 1
ATOM 606 C CA . ALA A 1 88 ? -18.872 -0.647 17.1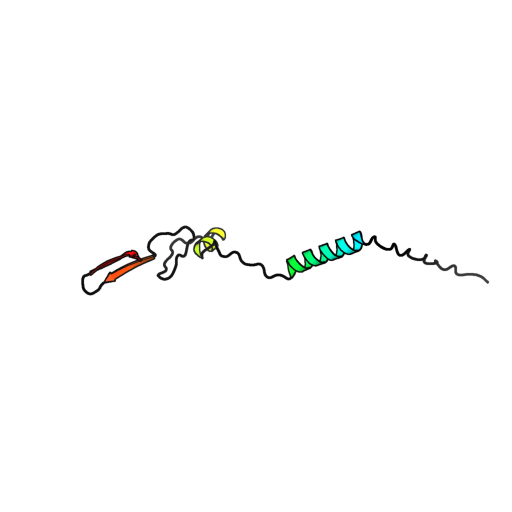21 1.00 98.31 88 ALA A CA 1
ATOM 607 C C . ALA A 1 88 ? -17.587 -0.849 16.302 1.00 98.31 88 ALA A C 1
ATOM 609 O O . ALA A 1 88 ? -16.491 -0.487 16.742 1.00 98.31 88 ALA A O 1
ATOM 610 N N . ARG A 1 89 ? -17.727 -1.407 15.095 1.00 98.56 89 ARG A N 1
ATOM 611 C CA . ARG A 1 89 ? -16.617 -1.716 14.185 1.00 98.56 89 ARG A CA 1
ATOM 612 C C . ARG A 1 89 ? -16.697 -0.882 12.917 1.00 98.56 89 ARG A C 1
ATOM 614 O O . ARG A 1 89 ? -17.786 -0.687 12.385 1.00 98.56 89 ARG A O 1
ATOM 621 N N . THR A 1 90 ? -15.549 -0.431 12.426 1.00 98.38 90 THR A N 1
ATOM 622 C CA . THR A 1 90 ? -15.435 0.150 11.085 1.00 98.38 90 THR A CA 1
ATOM 623 C C . THR A 1 90 ? -14.132 -0.272 10.439 1.00 98.38 90 THR A C 1
ATOM 625 O O . THR A 1 90 ? -13.097 -0.365 11.100 1.00 98.38 90 THR A O 1
ATOM 628 N N . ASP A 1 91 ? -14.213 -0.525 9.145 1.00 98.19 91 ASP A N 1
ATOM 629 C CA . ASP A 1 91 ? -13.070 -0.812 8.298 1.00 98.19 91 ASP A CA 1
ATOM 630 C C . ASP A 1 91 ? -12.390 0.511 7.899 1.00 98.19 91 ASP A C 1
ATOM 632 O O . ASP A 1 91 ? -13.073 1.530 7.731 1.00 98.19 91 ASP A O 1
ATOM 636 N N . VAL A 1 92 ? -11.055 0.502 7.820 1.00 96.06 92 VAL A N 1
ATOM 637 C CA . VAL A 1 92 ? -10.186 1.656 7.524 1.00 96.06 92 VAL A CA 1
ATOM 638 C C . VAL A 1 92 ? -9.213 1.313 6.409 1.00 96.06 92 VAL A C 1
ATOM 640 O O . VAL A 1 92 ? -8.582 0.234 6.486 1.00 96.06 92 VAL A O 1
#

pLDDT: mean 82.68, std 17.8, range [41.38, 98.56]

Sequence (92 aa):
MHDVSRPTAGPAAALRPPRHLLSALAALALVLGALIGLPAVSQAAGSLPCDIYGAAGTPCVAAHSTTRALLSSYAGPLYQVTRASDGARTDV

Secondary structure (DSSP, 8-state):
------------------HHHHHHHHHHHHHHHHHHHSPP----SS--HHHHHHHTT---S----SSS-SSTT--S-S-EEE-TTT--EEE-

Foldseek 3Di:
DDDDDDDDDDPPPPPPPDVVVVVVVVVVVVVVCCVVPDDPPPPVPAAFQQNVCVVVVNHDPDDADQPDDRGRPDPFFRDKDADPPPRDIDGD

Radius of gyration: 33.57 Å; chains: 1; bounding box: 100×37×73 Å